Protein AF-A0A0H3J412-F1 (afdb_monomer_lite)

Radius of gyration: 13.91 Å; chains: 1; bounding box: 35×24×31 Å

Foldseek 3Di:
DDDQPCVVVVCVQLVHDPVQWPDWDWDDDDFKIWIWTWGDDPQKIKTWIFMDTSPDHGHSVRIDIDIDGNVRVVVVVVVVD

Organism: NCBI:txid1262449

pLDDT: mean 92.03, std 7.58, range [52.03, 97.5]

Structure (mmCIF, N/CA/C/O backbone):
data_AF-A0A0H3J412-F1
#
_entry.id   AF-A0A0H3J412-F1
#
loop_
_atom_site.group_PDB
_atom_site.id
_atom_site.type_symbol
_atom_site.label_atom_id
_atom_site.label_alt_id
_atom_site.label_comp_id
_atom_site.label_asym_id
_atom_site.label_entity_id
_atom_site.label_seq_id
_atom_site.pdbx_PDB_ins_code
_atom_site.Cartn_x
_atom_site.Cartn_y
_atom_site.Cartn_z
_atom_site.occupancy
_atom_site.B_iso_or_equiv
_atom_site.auth_seq_id
_atom_site.auth_comp_id
_atom_site.auth_asym_id
_atom_site.auth_atom_id
_atom_site.pdbx_PDB_model_num
ATOM 1 N N . MET A 1 1 ? 10.733 -15.247 -4.062 1.00 52.03 1 MET A N 1
ATOM 2 C CA . MET A 1 1 ? 9.845 -14.179 -4.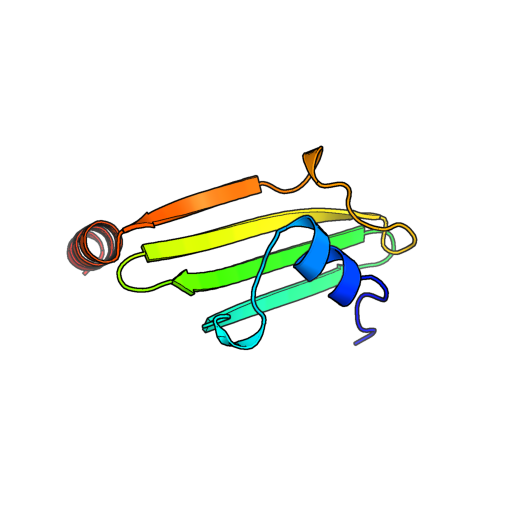561 1.00 52.03 1 MET A CA 1
ATOM 3 C C . MET A 1 1 ? 10.697 -12.944 -4.767 1.00 52.03 1 MET A C 1
ATOM 5 O O . MET A 1 1 ? 11.415 -12.585 -3.842 1.00 52.03 1 MET A O 1
ATOM 9 N N . SER A 1 2 ? 10.700 -12.376 -5.972 1.00 63.50 2 SER A N 1
ATOM 10 C CA . SER A 1 2 ? 11.456 -11.155 -6.269 1.00 63.50 2 SER A CA 1
ATOM 11 C C . SER A 1 2 ? 10.751 -9.963 -5.629 1.00 63.50 2 SER A C 1
ATOM 13 O O . SER A 1 2 ? 9.556 -9.771 -5.836 1.00 63.50 2 SER A O 1
ATOM 15 N N . GLU A 1 3 ? 11.474 -9.190 -4.827 1.00 81.50 3 GLU A N 1
ATOM 16 C CA . GLU A 1 3 ? 10.953 -7.958 -4.241 1.00 81.50 3 GLU A CA 1
ATOM 17 C C . GLU A 1 3 ? 10.799 -6.891 -5.335 1.00 81.50 3 GLU A C 1
ATOM 19 O O . GLU A 1 3 ? 11.653 -6.762 -6.217 1.00 81.50 3 GLU A O 1
ATOM 24 N N . TYR A 1 4 ? 9.693 -6.143 -5.318 1.00 91.94 4 TYR A N 1
ATOM 25 C CA . TYR A 1 4 ? 9.478 -5.064 -6.280 1.00 91.94 4 TYR A CA 1
ATOM 26 C C . TYR A 1 4 ? 10.514 -3.953 -6.064 1.00 91.94 4 TYR A C 1
ATOM 28 O O . TYR A 1 4 ? 10.507 -3.267 -5.042 1.00 91.94 4 TYR A O 1
ATOM 36 N N . LYS A 1 5 ? 11.392 -3.754 -7.052 1.00 93.69 5 LYS A N 1
ATOM 37 C CA . LYS A 1 5 ? 12.592 -2.902 -6.948 1.00 93.69 5 LYS A CA 1
ATOM 38 C C . LYS A 1 5 ? 12.327 -1.417 -6.659 1.00 93.69 5 LYS A C 1
ATOM 40 O O . LYS A 1 5 ? 13.249 -0.710 -6.267 1.00 93.69 5 LYS A O 1
ATOM 45 N N . PHE A 1 6 ? 11.095 -0.936 -6.843 1.00 95.50 6 PHE A N 1
ATOM 46 C CA . PHE A 1 6 ? 10.713 0.464 -6.604 1.00 95.50 6 PHE A CA 1
ATOM 47 C C . PHE A 1 6 ? 9.808 0.657 -5.384 1.00 95.50 6 PHE A C 1
ATOM 49 O O . PHE A 1 6 ? 9.181 1.707 -5.250 1.00 95.50 6 PHE A O 1
ATOM 56 N N . LEU A 1 7 ? 9.721 -0.325 -4.485 1.00 94.75 7 LEU A N 1
ATOM 57 C CA . LEU A 1 7 ? 8.834 -0.245 -3.324 1.00 94.75 7 LEU A CA 1
ATOM 58 C C . LEU A 1 7 ? 9.166 0.942 -2.396 1.00 94.75 7 LEU A C 1
ATOM 60 O O . LEU A 1 7 ? 8.262 1.629 -1.931 1.00 94.75 7 LEU A O 1
ATOM 64 N N . ASP A 1 8 ? 10.448 1.258 -2.203 1.00 94.62 8 ASP A N 1
ATOM 65 C CA . ASP A 1 8 ? 10.858 2.429 -1.412 1.00 94.62 8 ASP A CA 1
ATOM 66 C C . ASP A 1 8 ? 10.457 3.758 -2.062 1.00 94.62 8 ASP A C 1
ATOM 68 O O . ASP A 1 8 ? 10.120 4.720 -1.369 1.00 94.62 8 ASP A O 1
ATOM 72 N N . GLN A 1 9 ? 10.487 3.823 -3.397 1.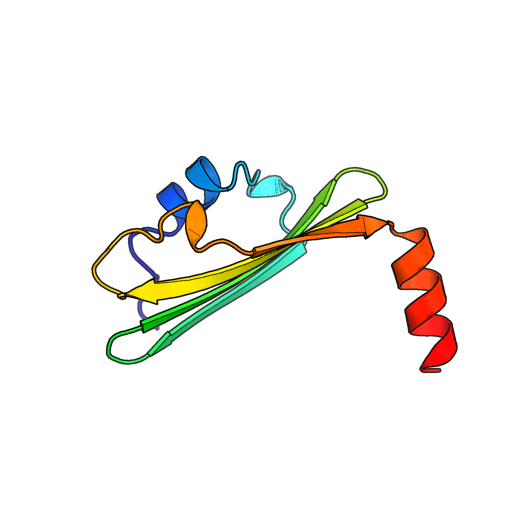00 95.06 9 GLN A N 1
ATOM 73 C CA . GLN A 1 9 ? 10.017 4.990 -4.143 1.00 95.06 9 GLN A CA 1
ATOM 74 C C . GLN A 1 9 ? 8.495 5.117 -4.024 1.00 95.06 9 GLN A C 1
ATOM 76 O O . GLN A 1 9 ? 7.999 6.210 -3.770 1.00 95.06 9 GLN A O 1
ATOM 81 N N . PHE A 1 10 ? 7.774 3.994 -4.097 1.00 95.44 10 PHE A N 1
ATOM 82 C CA . PHE A 1 10 ? 6.330 3.952 -3.884 1.00 95.44 10 PHE A CA 1
ATOM 83 C C . PHE A 1 10 ? 5.939 4.533 -2.519 1.00 95.44 10 PHE A C 1
ATOM 85 O O . PHE A 1 10 ? 5.040 5.367 -2.454 1.00 95.44 10 PHE A O 1
ATOM 92 N N . TYR A 1 11 ? 6.633 4.162 -1.433 1.00 95.25 11 TYR A N 1
ATOM 93 C CA . TYR A 1 11 ? 6.350 4.737 -0.112 1.00 95.25 11 TYR A CA 1
ATOM 94 C C . TYR A 1 11 ? 6.552 6.253 -0.079 1.00 95.25 11 TYR A C 1
ATOM 96 O O . TYR A 1 11 ? 5.744 6.963 0.513 1.00 95.25 11 TYR A O 1
ATOM 104 N N . LYS A 1 12 ? 7.610 6.759 -0.723 1.00 93.44 12 LYS A N 1
ATOM 105 C CA . LYS A 1 12 ? 7.888 8.200 -0.784 1.00 93.44 12 LYS A CA 1
ATOM 106 C C . LYS A 1 12 ? 6.815 8.946 -1.569 1.00 93.44 12 LYS A C 1
ATOM 108 O O . LYS A 1 12 ? 6.312 9.952 -1.078 1.00 93.44 12 LYS A O 1
ATOM 113 N N . ASP A 1 13 ? 6.448 8.443 -2.744 1.00 92.25 13 ASP A N 1
ATOM 114 C CA . ASP A 1 13 ? 5.482 9.100 -3.629 1.00 92.25 13 ASP A CA 1
ATOM 115 C C . ASP A 1 13 ? 4.064 9.077 -3.047 1.00 92.25 13 ASP A C 1
ATOM 117 O O . ASP A 1 13 ? 3.342 10.068 -3.142 1.00 92.25 13 ASP A O 1
ATOM 121 N N . ALA A 1 14 ? 3.694 7.983 -2.376 1.00 93.38 14 ALA A N 1
ATOM 122 C CA . ALA A 1 14 ? 2.417 7.840 -1.681 1.00 93.38 14 ALA A CA 1
ATOM 123 C C . ALA A 1 14 ? 2.398 8.474 -0.275 1.00 93.38 14 ALA A C 1
ATOM 125 O O . ALA A 1 14 ? 1.380 8.396 0.411 1.00 93.38 14 ALA A O 1
ATOM 126 N N . LEU A 1 15 ? 3.508 9.083 0.171 1.00 93.12 15 LEU A N 1
ATOM 127 C CA . LEU A 1 15 ? 3.673 9.669 1.510 1.00 93.12 15 LEU A CA 1
ATOM 128 C C . LEU A 1 15 ? 3.376 8.680 2.658 1.00 93.12 15 LEU A C 1
ATOM 130 O O . LEU A 1 15 ? 2.843 9.053 3.704 1.00 93.12 15 LEU A O 1
ATOM 134 N N . ILE A 1 16 ? 3.739 7.411 2.472 1.00 94.62 16 ILE A N 1
ATOM 135 C CA . ILE A 1 16 ? 3.548 6.335 3.447 1.00 94.62 16 ILE A CA 1
ATOM 136 C C . ILE A 1 16 ? 4.751 6.294 4.391 1.00 94.62 16 ILE A C 1
ATOM 138 O O . ILE A 1 16 ? 5.885 6.126 3.948 1.00 94.62 16 ILE A O 1
ATOM 142 N N . ASP A 1 17 ? 4.510 6.373 5.701 1.00 95.00 17 ASP A N 1
ATOM 143 C CA . ASP A 1 17 ? 5.515 6.051 6.719 1.00 95.00 17 ASP A CA 1
ATOM 144 C C . ASP A 1 17 ? 5.571 4.525 6.922 1.00 95.00 17 ASP A C 1
ATOM 146 O O . ASP A 1 17 ? 4.615 3.951 7.459 1.00 95.00 17 ASP A O 1
ATOM 150 N N . PRO A 1 18 ? 6.673 3.838 6.555 1.00 94.19 18 PRO A N 1
ATOM 151 C CA . PRO A 1 18 ? 6.765 2.385 6.677 1.00 94.19 18 PRO A CA 1
ATOM 152 C C . PRO A 1 18 ? 6.578 1.868 8.108 1.00 94.19 18 PRO A C 1
ATOM 154 O O . PRO A 1 18 ? 6.166 0.725 8.293 1.00 94.19 18 PRO A O 1
ATOM 157 N N . LYS A 1 19 ? 6.838 2.696 9.132 1.00 95.88 19 LYS A N 1
ATOM 158 C CA . LYS A 1 19 ? 6.645 2.324 10.545 1.00 95.88 19 LYS A CA 1
ATOM 159 C C . LYS A 1 19 ? 5.174 2.230 10.949 1.00 95.88 19 LYS A C 1
ATOM 161 O O . LYS A 1 19 ? 4.873 1.655 11.991 1.00 95.88 19 LYS A O 1
ATOM 166 N N . GLN A 1 20 ? 4.275 2.808 10.156 1.00 96.00 20 GLN A N 1
ATOM 167 C CA . 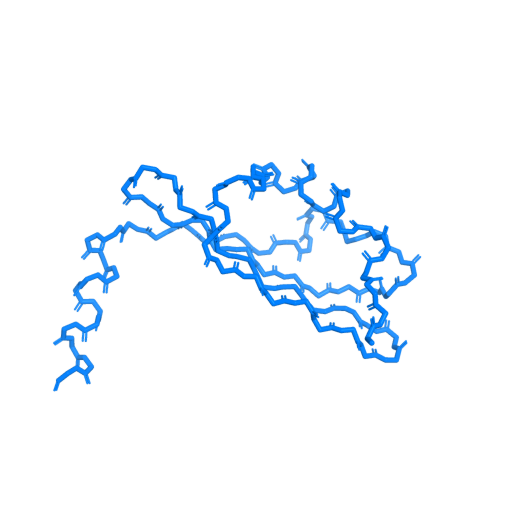GLN A 1 20 ? 2.835 2.821 10.410 1.00 96.00 20 GLN A CA 1
ATOM 168 C C . GLN A 1 20 ? 2.091 1.726 9.639 1.00 96.00 20 GLN A C 1
ATOM 170 O O . GLN A 1 20 ? 0.886 1.563 9.826 1.00 96.00 20 GLN A O 1
ATOM 175 N N . ILE A 1 21 ? 2.783 0.967 8.784 1.00 96.94 21 ILE A N 1
ATOM 176 C CA . ILE A 1 21 ? 2.186 -0.116 8.003 1.00 96.94 21 ILE A CA 1
ATOM 177 C C . ILE A 1 21 ? 1.754 -1.249 8.940 1.00 96.94 21 ILE A C 1
ATOM 179 O O . ILE A 1 21 ? 2.568 -1.829 9.655 1.00 96.94 21 ILE A O 1
ATOM 183 N N . VAL A 1 22 ? 0.465 -1.584 8.903 1.00 96.56 22 VAL A N 1
ATOM 184 C CA . VAL A 1 22 ? -0.130 -2.706 9.650 1.00 96.56 22 VAL A CA 1
ATOM 185 C C . VAL A 1 22 ? -0.411 -3.913 8.760 1.00 96.56 22 VAL A C 1
ATOM 187 O O . VAL A 1 22 ? -0.507 -5.033 9.254 1.00 96.56 22 VAL A O 1
ATOM 190 N N . PHE A 1 23 ? -0.524 -3.699 7.449 1.00 95.75 23 PHE A N 1
ATOM 191 C CA . PHE A 1 23 ? -0.679 -4.756 6.459 1.00 95.75 23 PHE A CA 1
ATOM 192 C C . PHE A 1 23 ? 0.013 -4.356 5.157 1.00 95.75 23 PHE A C 1
ATOM 194 O O . PHE A 1 23 ? -0.080 -3.206 4.726 1.00 95.75 23 PHE A O 1
ATOM 201 N N . LYS A 1 24 ? 0.695 -5.314 4.530 1.00 96.00 24 LYS A N 1
ATOM 202 C CA . LYS A 1 24 ? 1.339 -5.145 3.229 1.00 96.00 24 LYS A CA 1
ATOM 203 C C . LYS A 1 24 ? 1.272 -6.449 2.453 1.00 96.00 24 LYS A C 1
ATOM 205 O O . LYS A 1 24 ? 1.755 -7.472 2.933 1.00 96.00 24 LYS A O 1
ATOM 210 N N . GLU A 1 25 ? 0.800 -6.360 1.223 1.00 96.06 25 GLU A N 1
ATOM 211 C CA . GLU A 1 25 ? 0.875 -7.414 0.226 1.00 96.06 25 GLU A CA 1
ATOM 212 C C . GLU A 1 25 ? 1.416 -6.820 -1.075 1.00 96.06 25 GLU A C 1
ATOM 214 O O . GLU A 1 25 ? 0.921 -5.809 -1.571 1.00 96.06 25 GLU A O 1
ATOM 219 N N . VAL A 1 26 ? 2.482 -7.423 -1.599 1.00 95.00 26 VAL A N 1
ATOM 220 C CA . VAL A 1 26 ? 3.105 -7.020 -2.862 1.00 95.00 26 VAL A CA 1
ATOM 221 C C . VAL A 1 26 ? 3.226 -8.265 -3.718 1.00 95.00 26 VAL A C 1
ATOM 223 O O . VAL A 1 26 ? 4.066 -9.125 -3.458 1.00 95.00 26 VAL A O 1
ATOM 226 N N . ASN A 1 27 ? 2.377 -8.348 -4.734 1.00 94.44 27 ASN A N 1
ATOM 227 C CA . ASN A 1 27 ? 2.346 -9.458 -5.669 1.00 94.44 27 ASN A CA 1
ATOM 228 C C . ASN A 1 27 ? 3.049 -9.041 -6.952 1.00 94.44 27 ASN A C 1
ATOM 230 O O . ASN A 1 27 ? 2.651 -8.080 -7.604 1.00 94.44 27 ASN A O 1
ATOM 234 N N . VAL A 1 28 ? 4.101 -9.769 -7.305 1.00 92.38 28 VAL A N 1
ATOM 235 C CA . VAL A 1 28 ? 4.868 -9.560 -8.532 1.00 92.38 28 VAL A CA 1
ATOM 236 C C . VAL A 1 28 ? 4.630 -10.768 -9.427 1.00 92.38 28 VAL A C 1
ATOM 238 O O . VAL A 1 28 ? 4.935 -11.892 -9.029 1.00 92.38 28 VAL A O 1
ATOM 241 N N . SER A 1 29 ? 4.071 -10.541 -10.612 1.00 88.31 29 SER A N 1
ATOM 242 C CA . SER A 1 29 ? 3.723 -11.582 -11.581 1.00 88.31 29 SER A CA 1
ATOM 243 C C . SER A 1 29 ? 4.164 -11.143 -12.966 1.00 88.31 29 SER A C 1
ATOM 245 O O . SER A 1 29 ? 3.715 -10.102 -13.422 1.00 88.31 29 SER A O 1
ATOM 247 N N . ASP A 1 30 ? 4.993 -11.943 -13.635 1.00 84.06 30 ASP A N 1
ATOM 248 C CA . ASP A 1 30 ? 5.549 -11.754 -14.986 1.00 84.06 30 ASP A C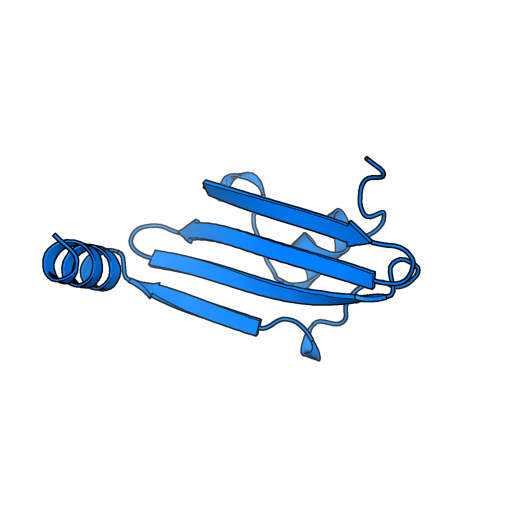A 1
ATOM 249 C C . ASP A 1 30 ? 5.893 -10.304 -15.378 1.00 84.06 30 ASP A C 1
ATOM 251 O O . ASP A 1 30 ? 7.057 -9.916 -15.335 1.00 84.06 30 ASP A O 1
ATOM 255 N N . LEU A 1 31 ? 4.896 -9.506 -15.768 1.00 89.75 31 LEU A N 1
ATOM 256 C CA . LEU A 1 31 ? 5.046 -8.137 -16.274 1.00 89.75 31 LEU A CA 1
ATOM 257 C C . LEU A 1 31 ? 4.429 -7.056 -15.376 1.00 89.75 31 LEU A C 1
ATOM 259 O O . LEU A 1 31 ? 4.541 -5.869 -15.680 1.00 89.75 31 LEU A O 1
ATOM 263 N N . PHE A 1 32 ? 3.765 -7.434 -14.287 1.00 92.38 32 PHE A N 1
ATOM 264 C CA . PHE A 1 32 ? 3.044 -6.507 -13.431 1.00 92.38 32 PHE A CA 1
ATOM 265 C C . PHE A 1 32 ? 3.342 -6.706 -11.949 1.00 92.38 32 PHE A C 1
ATOM 267 O O . PHE A 1 32 ? 3.703 -7.781 -11.468 1.00 92.38 32 PHE A O 1
ATOM 274 N N . VAL A 1 33 ? 3.150 -5.621 -11.214 1.00 95.25 33 VAL A N 1
ATOM 275 C CA . VAL A 1 33 ? 3.138 -5.595 -9.760 1.00 95.25 33 VAL A CA 1
ATOM 276 C C . VAL A 1 33 ? 1.773 -5.111 -9.289 1.00 95.25 33 VAL A C 1
ATOM 278 O O . VAL A 1 33 ? 1.174 -4.209 -9.875 1.00 95.25 33 VAL A O 1
ATOM 281 N N . THR A 1 34 ? 1.273 -5.713 -8.222 1.00 95.56 34 THR A N 1
ATOM 282 C CA . THR A 1 34 ? 0.109 -5.240 -7.480 1.00 95.56 34 THR A CA 1
ATOM 283 C C . THR A 1 34 ? 0.515 -5.003 -6.037 1.00 95.56 34 THR A C 1
ATOM 285 O O . THR A 1 34 ? 1.155 -5.854 -5.420 1.00 95.56 34 THR A O 1
ATOM 288 N N . ILE A 1 35 ? 0.160 -3.837 -5.509 1.00 96.75 35 ILE A N 1
ATOM 289 C CA . ILE A 1 35 ? 0.496 -3.411 -4.154 1.00 96.75 35 ILE A CA 1
ATOM 290 C C . ILE A 1 35 ? -0.798 -3.156 -3.392 1.00 96.75 35 ILE A C 1
ATOM 292 O O . ILE A 1 35 ? -1.651 -2.407 -3.865 1.00 96.75 35 ILE A O 1
ATOM 296 N N . TYR A 1 36 ? -0.898 -3.733 -2.198 1.00 97.50 36 TYR A N 1
ATOM 297 C CA . TYR A 1 36 ? -1.910 -3.435 -1.193 1.00 97.50 36 TYR A CA 1
ATOM 298 C C . TYR A 1 36 ? -1.198 -3.083 0.108 1.00 97.50 36 TYR A C 1
ATOM 300 O O . TYR A 1 36 ? -0.495 -3.913 0.683 1.00 97.50 36 TYR A O 1
ATOM 308 N N . ILE A 1 37 ? -1.359 -1.855 0.585 1.00 97.50 37 ILE A N 1
ATOM 309 C CA . ILE A 1 37 ? -0.774 -1.402 1.849 1.00 97.50 37 ILE A CA 1
ATOM 310 C C . ILE A 1 37 ? -1.866 -0.777 2.698 1.00 97.50 37 ILE A C 1
ATOM 312 O O . ILE A 1 37 ? -2.651 0.0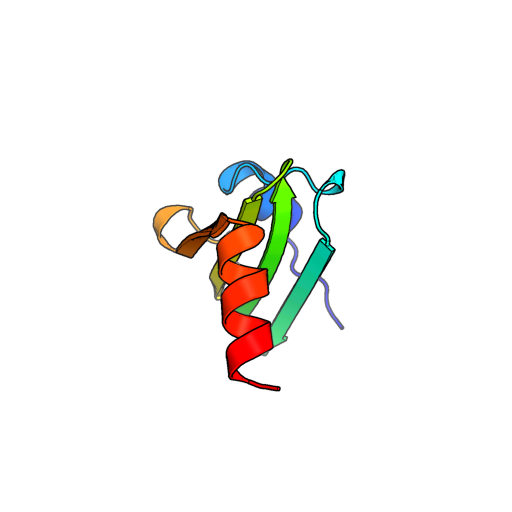34 2.218 1.00 97.50 37 ILE A O 1
ATOM 316 N N . VAL A 1 38 ? -1.882 -1.127 3.979 1.00 96.94 38 VAL A N 1
ATOM 317 C CA . VAL A 1 38 ? -2.686 -0.445 4.988 1.00 96.94 38 VAL A CA 1
ATOM 318 C C . VAL A 1 38 ? -1.744 0.127 6.032 1.00 96.94 38 VAL A C 1
ATOM 320 O O . VAL A 1 38 ? -0.995 -0.615 6.671 1.00 96.94 38 VAL A O 1
ATOM 323 N N . ALA A 1 39 ? -1.799 1.440 6.224 1.00 97.06 39 ALA A N 1
ATOM 324 C CA . ALA A 1 39 ? -1.105 2.139 7.295 1.00 97.06 39 ALA A CA 1
ATOM 325 C C . ALA A 1 39 ? -2.112 2.636 8.337 1.00 97.06 39 ALA A C 1
ATOM 327 O O . ALA A 1 39 ? -3.207 3.078 7.994 1.00 97.06 39 ALA A O 1
ATOM 328 N N . LYS A 1 40 ? -1.761 2.548 9.622 1.00 95.19 40 LYS A N 1
ATOM 329 C CA . LYS A 1 40 ? -2.580 3.076 10.715 1.00 95.19 40 LYS A CA 1
ATOM 330 C C . LYS A 1 40 ? -2.035 4.424 11.168 1.00 95.19 40 LYS A C 1
ATOM 332 O O . LYS A 1 40 ? -0.967 4.492 11.771 1.00 95.19 40 LYS A O 1
ATOM 337 N N . ASN A 1 41 ? -2.830 5.471 10.979 1.00 92.06 41 ASN A N 1
ATOM 338 C CA . ASN A 1 41 ? -2.523 6.820 11.428 1.00 92.06 41 ASN A CA 1
ATOM 339 C C . ASN A 1 41 ? -3.556 7.279 12.466 1.00 92.06 41 ASN A C 1
ATOM 341 O O . ASN A 1 41 ? -4.698 7.620 12.148 1.00 92.06 41 ASN A O 1
ATOM 345 N N . LYS A 1 42 ? -3.157 7.283 13.744 1.00 90.38 42 LYS A N 1
ATOM 346 C CA . LYS A 1 42 ? -4.036 7.580 14.890 1.00 90.38 42 LYS A CA 1
ATOM 347 C C . LYS A 1 42 ? -5.303 6.705 14.870 1.00 90.38 42 LYS A C 1
ATOM 349 O O . LYS A 1 42 ? -5.219 5.504 15.112 1.00 90.38 42 LYS A O 1
ATOM 354 N N . ASN A 1 43 ? -6.456 7.308 14.572 1.00 92.19 43 ASN A N 1
ATOM 355 C CA . ASN A 1 43 ? -7.778 6.672 14.560 1.00 92.19 43 ASN A CA 1
ATOM 356 C C . ASN A 1 43 ? -8.272 6.390 13.130 1.00 92.19 43 ASN A C 1
ATOM 358 O O . ASN A 1 43 ? -9.474 6.220 12.912 1.00 92.19 43 ASN A O 1
ATOM 362 N N . MET A 1 44 ? -7.368 6.415 12.152 1.00 95.25 44 MET A N 1
ATOM 363 C CA . MET A 1 44 ? -7.652 6.243 10.733 1.00 95.25 44 MET A CA 1
ATOM 364 C C . MET A 1 44 ? -6.743 5.164 10.152 1.00 95.25 44 MET A C 1
ATOM 366 O O . MET A 1 44 ? -5.638 4.923 10.643 1.00 95.25 44 MET A O 1
ATOM 370 N N . PHE A 1 45 ? -7.235 4.527 9.102 1.00 95.75 45 PHE A N 1
ATOM 371 C CA . PHE A 1 45 ? -6.494 3.612 8.260 1.00 95.75 45 PHE A CA 1
ATOM 372 C C . PHE A 1 45 ? -6.397 4.217 6.868 1.00 95.75 45 PHE A C 1
ATOM 374 O O . PHE A 1 45 ? -7.417 4.517 6.247 1.00 95.75 45 PHE A O 1
ATOM 381 N N . ASP A 1 46 ? -5.171 4.385 6.402 1.00 96.31 46 ASP A N 1
ATOM 382 C CA . ASP A 1 46 ? -4.854 4.770 5.040 1.00 96.31 46 ASP A CA 1
ATOM 383 C C . ASP A 1 46 ? -4.632 3.492 4.230 1.00 96.31 46 ASP A C 1
ATOM 385 O O . ASP A 1 46 ? -3.715 2.717 4.509 1.00 96.31 46 ASP A O 1
ATOM 389 N N . ILE A 1 47 ? -5.511 3.241 3.264 1.00 96.25 47 ILE A N 1
ATOM 390 C CA . ILE A 1 47 ? -5.490 2.059 2.404 1.00 96.25 47 ILE A CA 1
ATOM 391 C C . ILE A 1 47 ? -5.010 2.493 1.025 1.00 96.25 47 ILE A C 1
ATOM 393 O O . ILE A 1 47 ? -5.674 3.281 0.352 1.00 96.25 47 ILE A O 1
ATOM 397 N N . PHE A 1 48 ? -3.874 1.957 0.599 1.00 97.38 48 PHE A N 1
ATOM 398 C CA . PHE A 1 48 ? -3.264 2.222 -0.694 1.00 97.38 48 PHE A CA 1
ATOM 399 C C . PHE A 1 48 ? -3.331 0.968 -1.551 1.00 97.38 48 PHE A C 1
ATOM 401 O O . PHE A 1 48 ? -2.914 -0.110 -1.121 1.00 97.38 48 PHE A O 1
ATOM 408 N N . THR A 1 49 ? -3.822 1.117 -2.777 1.00 97.25 49 THR A N 1
ATOM 409 C CA . THR A 1 49 ? -3.769 0.058 -3.784 1.00 97.25 49 THR A CA 1
ATOM 410 C C . THR A 1 49 ? -3.199 0.597 -5.081 1.00 97.25 49 THR A C 1
ATOM 412 O O . THR A 1 49 ? -3.482 1.732 -5.465 1.00 97.25 49 THR A O 1
ATOM 415 N N . ALA A 1 50 ? -2.383 -0.202 -5.755 1.00 97.19 50 ALA A N 1
ATOM 416 C CA . ALA A 1 50 ? -1.827 0.180 -7.041 1.00 97.19 50 ALA A CA 1
ATOM 417 C C . ALA A 1 50 ? -1.501 -1.039 -7.897 1.00 97.19 50 ALA A C 1
ATOM 419 O O . ALA A 1 50 ? -1.158 -2.106 -7.383 1.00 97.19 50 ALA A O 1
ATOM 420 N N . VAL A 1 51 ? -1.567 -0.845 -9.211 1.00 95.69 51 VAL A N 1
ATOM 421 C CA . VAL A 1 51 ? -1.113 -1.804 -10.219 1.00 95.69 51 VAL A CA 1
ATOM 422 C C . VAL A 1 51 ? -0.140 -1.083 -11.139 1.00 95.69 51 VAL A C 1
ATOM 424 O O . VAL A 1 51 ? -0.384 0.059 -11.529 1.00 95.69 51 VAL A O 1
ATOM 427 N N . GLY A 1 52 ? 0.961 -1.736 -11.489 1.00 94.75 52 GLY A N 1
ATOM 428 C CA . GLY A 1 52 ? 1.957 -1.155 -12.378 1.00 94.75 52 GLY A CA 1
ATOM 429 C C . GLY A 1 52 ? 2.790 -2.187 -13.111 1.00 94.75 52 GLY A C 1
ATOM 430 O O . GLY A 1 52 ? 2.642 -3.388 -12.916 1.00 94.75 52 GLY A O 1
ATOM 431 N N . ASP A 1 53 ? 3.678 -1.677 -13.951 1.00 93.81 53 ASP A N 1
ATOM 432 C CA . ASP A 1 53 ? 4.710 -2.435 -14.654 1.00 93.81 53 ASP A CA 1
ATOM 433 C C . ASP A 1 53 ? 5.843 -2.783 -13.669 1.00 93.81 53 ASP A C 1
ATOM 435 O O . ASP A 1 53 ? 6.301 -1.920 -12.916 1.00 93.81 53 ASP A O 1
ATOM 439 N N . ILE A 1 54 ? 6.293 -4.041 -13.657 1.00 93.19 54 ILE A N 1
ATOM 440 C CA . ILE A 1 54 ? 7.376 -4.515 -12.776 1.00 93.19 54 ILE A CA 1
ATOM 441 C C . ILE A 1 54 ? 8.686 -3.731 -12.977 1.00 93.19 54 ILE A C 1
ATOM 443 O O . ILE A 1 54 ? 9.472 -3.553 -12.039 1.00 93.19 54 ILE A O 1
ATOM 447 N N . ASP A 1 55 ? 8.915 -3.221 -14.188 1.00 93.75 55 ASP A N 1
ATOM 448 C CA . ASP A 1 55 ? 10.160 -2.576 -14.578 1.00 93.75 55 ASP A CA 1
ATOM 449 C C . ASP A 1 55 ? 10.152 -1.055 -14.471 1.00 93.75 55 ASP A C 1
ATOM 451 O O . ASP A 1 55 ? 11.208 -0.435 -14.640 1.00 93.75 55 ASP A O 1
ATOM 455 N N . LYS A 1 56 ? 9.018 -0.453 -14.092 1.00 94.62 56 LYS A N 1
ATOM 456 C CA . LYS A 1 56 ? 8.876 0.998 -13.919 1.00 94.62 56 LYS A CA 1
ATOM 457 C C . LYS A 1 56 ? 8.346 1.356 -12.529 1.00 94.62 56 LYS A C 1
ATOM 459 O O . LYS A 1 56 ? 7.582 0.582 -11.958 1.00 94.62 56 LYS A O 1
ATOM 464 N N . PRO A 1 57 ? 8.699 2.533 -11.982 1.00 9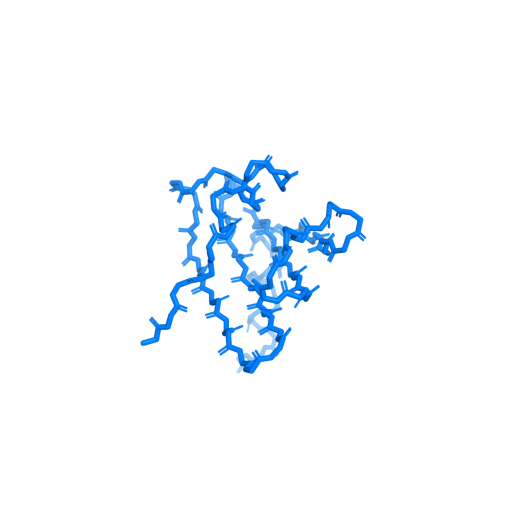5.25 57 PRO A N 1
ATOM 465 C CA . PRO A 1 57 ? 8.040 3.036 -10.785 1.00 95.25 57 PRO A CA 1
ATOM 466 C C . PRO A 1 57 ? 6.556 3.297 -11.078 1.00 95.25 57 PRO A C 1
ATOM 468 O O . PRO A 1 57 ? 6.207 3.868 -12.117 1.00 95.25 57 PRO A O 1
ATOM 471 N N . ILE A 1 58 ? 5.686 2.887 -10.157 1.00 95.06 58 ILE A N 1
ATOM 472 C CA . ILE A 1 58 ? 4.268 3.255 -10.186 1.00 95.06 58 ILE A CA 1
ATOM 473 C C . ILE A 1 58 ? 4.161 4.766 -9.986 1.00 95.06 58 ILE A C 1
ATOM 475 O O . ILE A 1 58 ? 4.702 5.318 -9.032 1.00 95.06 58 ILE A O 1
ATOM 479 N N . LYS A 1 59 ? 3.442 5.436 -10.884 1.00 91.38 59 LYS A N 1
ATOM 480 C CA . LYS A 1 59 ? 3.184 6.871 -10.775 1.00 91.38 59 LYS A CA 1
ATOM 481 C C . LYS A 1 59 ? 2.101 7.144 -9.739 1.00 91.38 59 LYS A C 1
ATOM 483 O O . LYS A 1 59 ? 1.150 6.375 -9.635 1.00 91.38 59 LYS A O 1
ATOM 488 N N . ASN A 1 60 ? 2.182 8.296 -9.077 1.00 89.44 60 ASN A N 1
ATOM 489 C CA . ASN A 1 60 ? 1.216 8.706 -8.054 1.00 89.44 60 ASN A CA 1
ATOM 490 C C . ASN A 1 60 ? -0.245 8.707 -8.560 1.00 89.44 60 ASN A C 1
ATOM 492 O O . ASN A 1 60 ? -1.152 8.282 -7.860 1.00 89.44 60 ASN A O 1
ATOM 496 N N . GLU A 1 61 ? -0.470 9.086 -9.822 1.00 90.25 61 GLU A N 1
ATOM 497 C CA . GLU A 1 61 ? -1.796 9.060 -10.469 1.00 90.25 61 GLU A CA 1
ATOM 498 C C . GLU A 1 61 ? -2.423 7.658 -10.585 1.00 90.25 61 GLU A C 1
ATOM 500 O O . GLU A 1 61 ? -3.624 7.534 -10.795 1.00 90.25 61 GLU A O 1
ATOM 505 N N . SER A 1 62 ? -1.617 6.599 -10.466 1.00 92.69 62 SER A N 1
ATOM 506 C CA . SER A 1 62 ? -2.062 5.199 -10.490 1.00 92.69 62 SER A CA 1
ATOM 507 C C . SER A 1 62 ? -2.256 4.610 -9.087 1.00 92.69 62 SER A C 1
ATOM 509 O O . SER A 1 62 ? -2.553 3.421 -8.959 1.00 92.69 62 SER A O 1
ATOM 511 N N . ILE A 1 63 ? -2.064 5.415 -8.038 1.00 95.38 63 ILE A N 1
ATOM 512 C CA . ILE A 1 63 ? -2.226 5.006 -6.644 1.00 95.38 63 ILE A CA 1
ATOM 513 C C . ILE A 1 63 ? -3.635 5.377 -6.198 1.00 95.38 63 ILE A C 1
ATOM 515 O O . ILE A 1 63 ? -3.988 6.549 -6.082 1.00 95.38 63 ILE A O 1
ATOM 519 N N . ASN A 1 64 ? -4.442 4.365 -5.906 1.00 96.50 64 ASN A N 1
ATOM 520 C CA . ASN A 1 64 ? -5.727 4.568 -5.260 1.00 96.50 64 ASN A CA 1
ATOM 521 C C . ASN A 1 64 ? -5.507 4.649 -3.752 1.00 96.50 64 ASN A C 1
ATOM 523 O O . ASN A 1 64 ? -4.967 3.717 -3.153 1.00 96.50 64 ASN A O 1
ATOM 527 N N . HIS A 1 65 ? -5.971 5.734 -3.140 1.00 95.75 65 HIS A N 1
ATOM 528 C CA . HIS A 1 65 ? -5.893 5.957 -1.700 1.00 95.75 65 HIS A CA 1
ATOM 529 C C . HIS A 1 65 ? -7.295 6.130 -1.122 1.00 95.75 65 HIS A C 1
ATOM 531 O O . HIS A 1 65 ? -8.082 6.951 -1.589 1.00 95.75 65 HIS A O 1
ATOM 537 N N . VAL A 1 66 ? -7.606 5.333 -0.104 1.00 95.12 66 VAL A N 1
ATOM 538 C CA . VAL A 1 66 ? -8.858 5.399 0.646 1.00 95.12 66 VAL A CA 1
ATOM 539 C C . VAL A 1 66 ? -8.533 5.587 2.116 1.00 95.12 66 VAL A C 1
ATOM 541 O O . VAL A 1 66 ? -7.771 4.819 2.698 1.00 95.12 66 VAL A O 1
ATOM 544 N N . LEU A 1 67 ? -9.159 6.585 2.729 1.00 94.69 67 LEU A N 1
ATOM 545 C CA . LEU A 1 67 ? -9.073 6.825 4.160 1.00 94.69 67 LEU A CA 1
ATOM 546 C C . LEU A 1 67 ? -10.315 6.261 4.847 1.00 94.69 67 LEU A C 1
ATOM 548 O O . LEU A 1 67 ? -11.444 6.592 4.481 1.00 94.69 67 LEU A O 1
ATOM 552 N N . VAL A 1 68 ? -10.109 5.427 5.865 1.00 94.00 68 VAL A N 1
ATOM 553 C CA . VAL A 1 68 ? -11.189 4.802 6.633 1.00 94.00 68 VAL A CA 1
ATOM 554 C C . VAL A 1 68 ? -11.002 5.080 8.115 1.00 94.00 68 VAL A C 1
ATOM 556 O O . VAL A 1 68 ? -9.962 4.774 8.695 1.00 94.00 68 VAL A O 1
ATOM 559 N N . PHE A 1 69 ? -12.023 5.624 8.773 1.00 94.19 69 PHE A N 1
ATOM 560 C CA . PHE A 1 69 ? -11.966 5.815 10.220 1.00 94.19 69 PHE A CA 1
ATOM 561 C C . PHE A 1 69 ? -12.139 4.480 10.953 1.00 94.19 69 PHE A C 1
ATOM 563 O O . PHE A 1 69 ? -12.973 3.648 10.591 1.00 94.19 69 PHE A O 1
ATOM 570 N N . GLU A 1 70 ? -11.408 4.291 12.051 1.00 91.56 70 GLU A N 1
ATOM 571 C CA . GLU A 1 70 ? -11.457 3.059 12.847 1.00 91.56 70 GLU A CA 1
ATOM 572 C C . GLU A 1 70 ? -12.884 2.741 13.338 1.00 91.56 70 GLU A C 1
ATOM 574 O O . GLU A 1 70 ? -13.280 1.579 13.432 1.00 91.56 70 GLU A O 1
ATOM 579 N N . ASN A 1 71 ? -13.698 3.767 13.605 1.00 92.12 71 ASN A N 1
ATOM 580 C CA . ASN A 1 71 ? -15.096 3.591 13.998 1.00 92.12 71 ASN A CA 1
ATOM 581 C C . ASN A 1 71 ? -15.985 3.037 12.865 1.00 92.12 71 ASN A C 1
ATOM 583 O O . ASN A 1 71 ? -16.934 2.312 13.157 1.00 92.12 71 ASN A O 1
ATOM 587 N N . GLN A 1 72 ? -15.696 3.353 11.601 1.00 90.06 72 GLN A N 1
ATOM 588 C CA . GLN A 1 72 ? -16.418 2.849 10.432 1.00 90.06 72 GLN A CA 1
ATOM 589 C C . GLN A 1 72 ? -16.066 1.383 10.191 1.00 90.06 72 GLN A C 1
ATOM 591 O O . GLN A 1 72 ? -16.970 0.568 10.042 1.00 90.06 72 GLN A O 1
ATOM 596 N N . LEU A 1 73 ? -14.779 1.032 10.277 1.00 87.56 73 LEU A N 1
ATOM 597 C CA . LEU A 1 73 ? -14.314 -0.358 10.226 1.00 87.56 73 LEU A CA 1
ATOM 598 C C . LEU A 1 73 ? -14.951 -1.211 11.326 1.00 87.56 73 LEU A C 1
ATOM 600 O O . LEU A 1 73 ? -15.528 -2.255 11.044 1.00 87.56 73 LEU A O 1
ATOM 604 N N . LYS A 1 74 ? -14.950 -0.723 12.573 1.00 88.56 74 LYS A N 1
ATOM 605 C CA . LYS A 1 74 ? -15.614 -1.405 13.697 1.00 88.56 74 LYS A CA 1
ATOM 606 C C . LYS A 1 74 ? -17.110 -1.621 13.464 1.00 88.56 74 LYS A C 1
ATOM 608 O O . LYS A 1 74 ? -17.643 -2.639 13.889 1.00 88.56 74 LYS A O 1
ATOM 613 N N . LYS A 1 75 ? -17.799 -0.667 12.830 1.00 89.50 75 LYS A N 1
ATOM 614 C CA . LYS A 1 75 ? -19.218 -0.820 12.471 1.00 89.50 75 LYS A CA 1
ATOM 615 C C . LYS A 1 75 ? -19.412 -1.852 11.363 1.00 89.50 75 LYS A C 1
ATOM 617 O O . LYS A 1 75 ? -20.342 -2.638 11.468 1.00 89.50 75 LYS A O 1
ATOM 622 N N . LEU A 1 76 ? -18.541 -1.858 10.354 1.00 88.00 76 LEU A N 1
ATOM 623 C CA . LEU A 1 76 ? -18.590 -2.808 9.246 1.00 88.00 76 LEU A CA 1
ATOM 624 C C . LEU A 1 76 ? -18.388 -4.247 9.739 1.00 88.00 76 LEU A C 1
ATOM 626 O O . LEU A 1 76 ? -19.203 -5.106 9.433 1.00 88.00 76 LEU A O 1
ATOM 630 N N . CYS A 1 77 ? -17.361 -4.502 10.558 1.00 87.25 77 CYS A N 1
ATOM 631 C CA . CYS A 1 77 ? -17.094 -5.849 11.073 1.00 87.25 77 CYS A CA 1
ATOM 632 C C . CYS A 1 77 ? -18.275 -6.399 11.884 1.00 87.25 77 CYS A C 1
ATOM 634 O O . CYS A 1 77 ? -18.662 -7.542 11.689 1.00 87.25 77 CYS A O 1
ATOM 636 N N . LYS A 1 78 ? -18.923 -5.559 12.704 1.00 88.44 78 LYS A N 1
ATOM 637 C CA . LYS A 1 78 ? -20.126 -5.937 13.466 1.00 88.44 78 LYS A CA 1
ATOM 638 C C . LYS A 1 78 ? -21.348 -6.292 12.611 1.00 88.44 78 LYS A C 1
ATOM 640 O O . LYS A 1 78 ? -22.298 -6.837 13.149 1.00 88.44 78 LYS A O 1
ATOM 645 N N . GLN A 1 79 ? -21.387 -5.897 11.338 1.00 83.56 79 GLN A N 1
ATOM 646 C CA . GLN A 1 79 ? -22.480 -6.251 10.419 1.00 83.56 79 GLN A CA 1
ATOM 647 C C . GLN A 1 79 ? -22.238 -7.583 9.700 1.00 83.56 79 GLN A C 1
ATOM 649 O O . GLN A 1 79 ? -23.149 -8.090 9.053 1.00 83.56 79 GLN A O 1
ATOM 654 N N . ILE A 1 80 ? -21.006 -8.094 9.754 1.00 83.12 80 ILE A N 1
ATOM 655 C CA . ILE A 1 80 ? -20.574 -9.322 9.077 1.00 83.12 80 ILE A CA 1
ATOM 656 C C . ILE A 1 80 ? -20.504 -10.500 10.075 1.00 83.12 80 ILE A C 1
ATOM 658 O O . ILE A 1 80 ? -20.472 -11.653 9.651 1.00 83.12 80 ILE A O 1
ATOM 662 N N . GLU A 1 81 ? -20.505 -10.205 11.381 1.00 58.38 81 GLU A N 1
ATOM 663 C CA . GLU A 1 81 ? -20.722 -11.150 12.493 1.00 58.38 81 GLU A CA 1
ATOM 664 C C . GLU A 1 81 ? -22.205 -11.520 12.651 1.00 58.38 81 GLU A C 1
ATOM 666 O O . GLU A 1 81 ? -22.476 -12.714 12.912 1.00 58.38 81 GLU A O 1
#

Sequence (81 aa):
MSEYKFLDQFYKDALIDPKQIVFKEVNVSDLFVTIYIVAKNKNMFDIFTAVGDIDKPIKNESINHVLVFENQLKKLCKQIE

Secondary structure (DSSP, 8-state):
----TTHHHHHHHTT--GGGEEEEEEEEETTEEEEEEEEEETTEEEEEEEEEETTSPPPGGGEEEEEEEHHHHHHHHHHH-